Protein AF-A0A3M0X2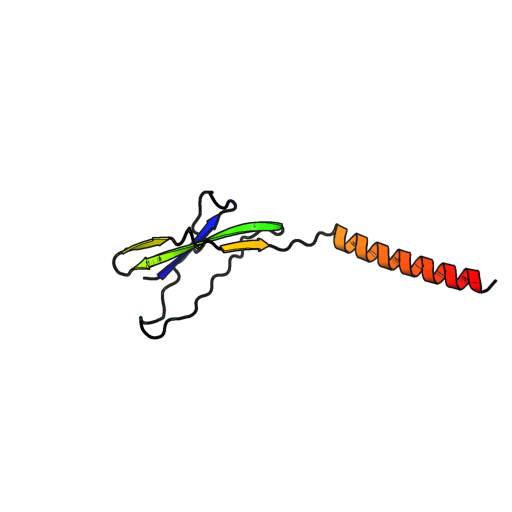Y8-F1 (afdb_monomer_lite)

Secondary structure (DSSP, 8-state):
-EEEEEEESSTTS--EE--SS-EE----TTT---------S--TT-EEEEEEEEE-TTS-EEE--TT-EEEEPP---HHHHHHHHHHHHHHHHHHHHHHHHTT-

Sequence (104 aa):
AGFNIYRSQQPDGEFEKINSQMISAKGNTTTGSTYQFADDQVKAGQTYYYVLEEIELTGNSKQYREEMLSYTVPYISTWSLIATAVSLVTGLFLLTKGIRENKE

pLDDT: mean 92.27, std 7.71, range [56.34, 98.31]

Structure (mmCIF, N/CA/C/O backbone):
data_AF-A0A3M0X2Y8-F1
#
_entry.id   AF-A0A3M0X2Y8-F1
#
loop_
_atom_site.group_PDB
_atom_site.id
_atom_site.type_symbol
_atom_site.label_atom_id
_atom_site.label_alt_id
_atom_site.label_comp_id
_atom_site.label_asym_id
_atom_site.label_entity_id
_atom_site.label_seq_id
_atom_site.pdbx_PDB_ins_code
_atom_site.Cartn_x
_atom_site.Cartn_y
_atom_site.Cartn_z
_atom_site.occupancy
_atom_site.B_iso_or_equiv
_atom_site.auth_se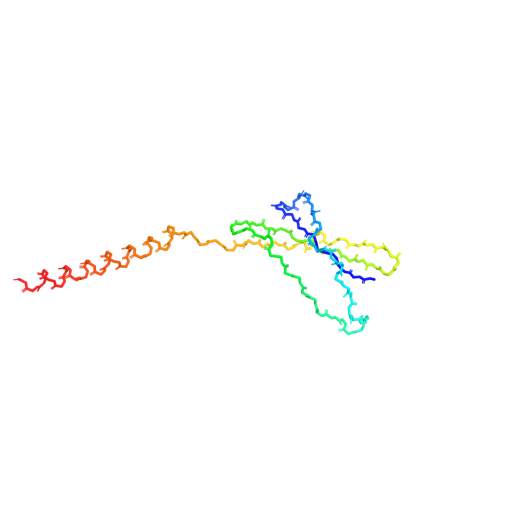q_id
_atom_site.auth_comp_id
_atom_site.auth_asym_id
_atom_site.auth_atom_id
_atom_site.pdbx_PDB_model_num
ATOM 1 N N . ALA A 1 1 ? -8.838 -5.534 17.695 1.00 90.81 1 ALA A N 1
ATOM 2 C CA . ALA A 1 1 ? -8.428 -4.350 16.934 1.00 90.81 1 ALA A CA 1
ATOM 3 C C . ALA A 1 1 ? -7.226 -4.680 16.068 1.00 90.81 1 ALA A C 1
ATOM 5 O O . ALA A 1 1 ? -6.457 -5.579 16.413 1.00 90.81 1 ALA A O 1
ATOM 6 N N . GLY A 1 2 ? -7.071 -3.974 14.961 1.00 94.94 2 GLY A N 1
ATOM 7 C CA . GLY A 1 2 ? -5.989 -4.181 14.011 1.00 94.94 2 GLY A CA 1
ATOM 8 C C . GLY A 1 2 ? -6.228 -3.396 12.735 1.00 94.94 2 GLY A C 1
ATOM 9 O O . GLY A 1 2 ? -7.046 -2.478 12.715 1.00 94.94 2 GLY A O 1
ATOM 10 N N . PHE A 1 3 ? -5.520 -3.784 11.683 1.00 96.50 3 PHE A N 1
ATOM 11 C CA . PHE A 1 3 ? -5.540 -3.074 10.415 1.00 96.50 3 PHE A CA 1
ATOM 12 C C . PHE A 1 3 ? -5.780 -4.011 9.237 1.00 96.50 3 PHE A C 1
ATOM 14 O O . PHE A 1 3 ? -5.282 -5.144 9.215 1.00 96.50 3 PHE A O 1
ATOM 21 N N . ASN A 1 4 ? -6.496 -3.505 8.239 1.00 98.12 4 ASN A N 1
ATOM 22 C CA . ASN A 1 4 ? -6.534 -4.067 6.897 1.00 98.12 4 ASN A CA 1
ATOM 23 C C . ASN A 1 4 ? -5.939 -3.079 5.900 1.00 98.12 4 ASN A C 1
ATOM 25 O O . ASN A 1 4 ? -6.009 -1.863 6.084 1.00 98.12 4 ASN A O 1
ATOM 29 N N . ILE A 1 5 ? -5.376 -3.624 4.830 1.00 98.12 5 ILE A N 1
ATOM 30 C CA . ILE A 1 5 ? -4.850 -2.864 3.705 1.00 98.12 5 ILE A CA 1
ATOM 31 C C . ILE A 1 5 ? -5.727 -3.163 2.504 1.00 98.12 5 ILE A C 1
ATOM 33 O O . ILE A 1 5 ? -5.952 -4.327 2.158 1.00 98.12 5 ILE A O 1
ATOM 37 N N . TYR A 1 6 ? -6.194 -2.103 1.863 1.00 98.19 6 TYR A N 1
ATOM 38 C CA . TYR A 1 6 ? -6.928 -2.178 0.617 1.00 98.19 6 TYR A CA 1
ATOM 39 C C . TYR A 1 6 ? -6.107 -1.587 -0.516 1.00 98.19 6 TYR A C 1
ATOM 41 O O . TYR A 1 6 ? -5.322 -0.664 -0.295 1.00 98.19 6 TYR A O 1
ATOM 49 N N . ARG A 1 7 ? -6.320 -2.092 -1.730 1.00 98.31 7 ARG A N 1
ATOM 50 C CA . ARG A 1 7 ? -5.634 -1.648 -2.939 1.00 98.31 7 ARG A CA 1
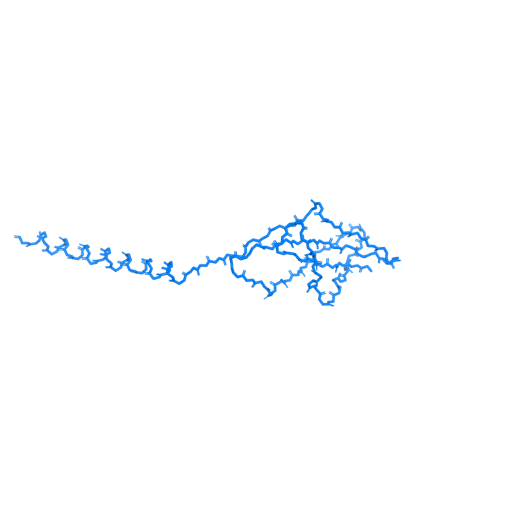ATOM 51 C C . ARG A 1 7 ? -6.603 -1.437 -4.089 1.00 98.31 7 ARG A C 1
ATOM 53 O O . ARG A 1 7 ? -7.508 -2.242 -4.284 1.00 98.31 7 ARG A O 1
ATOM 60 N N . SER A 1 8 ? -6.349 -0.413 -4.893 1.00 98.25 8 SER A N 1
ATOM 61 C CA . SER A 1 8 ? -6.976 -0.224 -6.200 1.00 98.25 8 SER A CA 1
ATOM 62 C C . SER A 1 8 ? -5.937 0.108 -7.269 1.00 98.25 8 SER A C 1
ATOM 64 O O . SER A 1 8 ? -4.817 0.525 -6.969 1.00 98.25 8 SER A O 1
ATOM 66 N N . GLN A 1 9 ? -6.307 -0.083 -8.533 1.00 97.88 9 GLN A N 1
ATOM 67 C CA . GLN A 1 9 ? -5.550 0.410 -9.690 1.00 97.88 9 GLN A CA 1
ATOM 68 C C . GLN A 1 9 ? -6.017 1.800 -10.142 1.00 97.88 9 GLN A C 1
ATOM 70 O O . GLN A 1 9 ? -5.408 2.390 -11.032 1.00 97.88 9 GLN A O 1
ATOM 75 N N . GLN A 1 10 ? -7.088 2.321 -9.541 1.00 96.94 10 GLN A N 1
ATOM 76 C CA . GLN A 1 10 ? -7.652 3.634 -9.834 1.00 96.94 10 GLN A CA 1
ATOM 77 C C . GLN A 1 10 ? -7.860 4.402 -8.521 1.00 96.94 10 GLN A C 1
ATOM 79 O O . GLN A 1 10 ? -8.257 3.788 -7.532 1.00 96.94 10 GLN A O 1
ATOM 84 N N . PRO A 1 11 ? -7.623 5.724 -8.492 1.00 94.38 11 PRO A N 1
ATOM 85 C CA . PRO A 1 11 ? -7.765 6.514 -7.266 1.00 94.38 11 PRO A CA 1
ATOM 86 C C . PRO A 1 11 ? -9.210 6.500 -6.748 1.00 94.38 11 PRO A C 1
ATOM 88 O O . PRO A 1 11 ? -9.440 6.297 -5.561 1.00 94.38 11 PRO A O 1
ATOM 91 N N . ASP A 1 12 ? -10.175 6.604 -7.663 1.00 93.56 12 ASP A N 1
ATOM 92 C CA . ASP A 1 12 ? -11.612 6.619 -7.363 1.00 93.56 12 ASP A CA 1
ATOM 93 C C . ASP A 1 12 ? -12.282 5.257 -7.623 1.00 93.56 12 ASP A C 1
ATOM 95 O O . ASP A 1 12 ? -13.500 5.162 -7.774 1.00 93.56 12 ASP A O 1
ATOM 99 N N . GLY A 1 13 ? -11.477 4.197 -7.745 1.00 92.25 13 GLY A N 1
ATOM 100 C CA . GLY A 1 13 ? -11.949 2.863 -8.101 1.00 92.25 13 GLY A CA 1
ATOM 101 C C . GLY A 1 13 ? -12.465 2.045 -6.923 1.00 92.25 13 GLY A C 1
ATOM 102 O O . GLY A 1 13 ? -12.479 2.469 -5.764 1.00 92.25 13 GLY A O 1
ATOM 103 N N . GLU A 1 14 ? -12.839 0.803 -7.225 1.00 95.50 14 GLU A N 1
ATOM 104 C CA . GLU A 1 14 ? -13.086 -0.198 -6.193 1.00 95.50 14 GLU A CA 1
ATOM 105 C C . GLU A 1 14 ? -11.766 -0.614 -5.536 1.00 95.50 14 GLU A C 1
ATOM 107 O O . GLU A 1 14 ? -10.737 -0.780 -6.194 1.00 95.50 14 GLU A O 1
ATOM 112 N N . PHE A 1 15 ? -11.804 -0.744 -4.212 1.00 97.56 15 PHE A N 1
ATOM 113 C CA . PHE A 1 15 ? -10.660 -1.093 -3.382 1.00 97.56 15 PHE A CA 1
ATOM 114 C C . PHE A 1 15 ? -10.851 -2.505 -2.842 1.00 97.56 15 PHE A C 1
ATOM 116 O O . PHE A 1 15 ? -11.827 -2.784 -2.147 1.00 97.56 15 PHE A O 1
ATOM 123 N N . GLU A 1 16 ? -9.894 -3.380 -3.120 1.00 97.88 16 GLU A N 1
ATOM 124 C CA . GLU A 1 16 ? -9.905 -4.768 -2.671 1.00 97.88 16 GLU A CA 1
ATOM 125 C C . GLU A 1 16 ? -8.993 -4.937 -1.461 1.00 97.88 16 GLU A C 1
ATOM 127 O O . GLU A 1 16 ? -7.875 -4.421 -1.444 1.00 97.88 16 GLU A O 1
ATOM 132 N N . LYS A 1 17 ? -9.437 -5.684 -0.448 1.00 97.94 17 LYS A N 1
ATOM 133 C CA . LYS A 1 17 ? -8.584 -6.028 0.693 1.00 97.94 17 LYS A CA 1
ATOM 134 C C . LYS A 1 17 ? -7.498 -7.007 0.248 1.00 97.94 17 LYS A C 1
ATOM 136 O O . LYS A 1 17 ? -7.820 -8.088 -0.241 1.00 97.94 17 LYS A O 1
ATOM 141 N N . ILE A 1 18 ? -6.233 -6.672 0.485 1.00 98.19 18 ILE A N 1
ATOM 142 C CA . ILE A 1 18 ? -5.091 -7.471 0.007 1.00 98.19 18 ILE A CA 1
ATOM 143 C C . ILE A 1 18 ? -4.379 -8.273 1.099 1.00 98.19 18 ILE A C 1
ATOM 145 O O . ILE A 1 18 ? -3.688 -9.243 0.795 1.00 98.19 18 ILE A O 1
ATOM 149 N N . ASN A 1 19 ? -4.558 -7.934 2.377 1.00 97.69 19 ASN A N 1
ATOM 150 C CA . ASN A 1 19 ? -4.045 -8.755 3.471 1.00 97.69 19 ASN A CA 1
ATOM 151 C C . ASN A 1 19 ? -5.015 -9.909 3.782 1.00 97.69 19 ASN A C 1
ATOM 153 O O . ASN A 1 19 ? -6.198 -9.705 4.067 1.00 97.69 19 ASN A O 1
ATOM 157 N N . SER A 1 20 ? -4.508 -11.143 3.759 1.00 95.50 20 SER A N 1
ATOM 158 C CA . SER A 1 20 ? -5.305 -12.347 4.041 1.00 95.50 20 SER A CA 1
ATOM 159 C C . SER A 1 20 ? -5.724 -12.446 5.509 1.00 95.50 20 SER A C 1
ATOM 161 O O . SER A 1 20 ? -6.827 -12.895 5.817 1.00 95.50 20 SER A O 1
ATOM 163 N N . GLN A 1 21 ? -4.849 -12.013 6.414 1.00 95.00 21 GLN A N 1
ATOM 164 C CA . GLN A 1 21 ? -5.077 -11.941 7.852 1.00 95.00 21 GLN A CA 1
ATOM 165 C C . GLN A 1 21 ? -4.973 -10.488 8.306 1.00 95.00 21 GLN A C 1
ATOM 167 O O . GLN A 1 21 ? -4.123 -9.739 7.819 1.00 95.00 21 GLN A O 1
ATOM 172 N N . MET A 1 22 ? -5.831 -10.092 9.247 1.00 94.75 22 MET A N 1
ATOM 173 C CA . MET A 1 22 ? -5.776 -8.763 9.853 1.00 94.75 22 MET A CA 1
ATOM 174 C C . MET A 1 22 ? -4.419 -8.556 10.534 1.00 94.75 22 MET A C 1
ATOM 176 O O . MET A 1 22 ? -3.929 -9.432 11.250 1.00 94.75 22 MET A O 1
ATOM 180 N N . ILE A 1 23 ? -3.822 -7.385 10.333 1.00 96.25 23 ILE A N 1
ATOM 181 C CA . ILE A 1 23 ? -2.580 -7.008 11.002 1.00 96.25 23 ILE A CA 1
ATOM 182 C C . ILE A 1 23 ? -2.946 -6.611 12.431 1.00 96.25 23 ILE A C 1
ATOM 184 O O . ILE A 1 23 ? -3.465 -5.522 12.672 1.00 96.25 23 ILE A O 1
ATOM 188 N N . SER A 1 24 ? -2.730 -7.514 13.385 1.00 93.94 24 SER A N 1
ATOM 189 C CA . SER A 1 24 ? -3.059 -7.260 14.788 1.00 93.94 24 SER A CA 1
ATOM 190 C C . SER A 1 24 ? -2.242 -6.099 15.345 1.00 93.94 24 SER A C 1
ATOM 192 O O . SER A 1 24 ? -1.013 -6.093 15.238 1.00 93.94 24 SER A O 1
ATOM 194 N N . ALA A 1 25 ? -2.916 -5.154 16.000 1.00 91.31 25 ALA A N 1
ATOM 195 C CA . ALA A 1 25 ? -2.242 -4.097 16.738 1.00 91.31 25 ALA A CA 1
ATOM 196 C C . ALA A 1 25 ? -1.428 -4.703 17.900 1.00 91.31 25 ALA A C 1
ATOM 198 O O . ALA A 1 25 ? -1.925 -5.574 18.617 1.00 91.31 25 ALA A O 1
ATOM 199 N N . LYS A 1 26 ? -0.173 -4.268 18.075 1.00 84.62 26 LYS A N 1
ATOM 200 C CA . LYS A 1 26 ? 0.767 -4.801 19.084 1.00 84.62 26 LYS A CA 1
ATOM 201 C C . LYS A 1 26 ? 1.247 -3.767 20.113 1.00 84.62 26 LYS A C 1
ATOM 203 O O . LYS A 1 26 ? 2.124 -4.074 20.914 1.00 84.62 26 LYS A O 1
ATOM 208 N N . GLY A 1 27 ? 0.648 -2.578 20.130 1.00 74.50 27 GLY A N 1
ATOM 209 C CA . GLY A 1 27 ? 0.967 -1.503 21.074 1.00 74.50 27 GLY A CA 1
ATOM 210 C C . GLY A 1 27 ? -0.147 -1.229 22.084 1.00 74.50 27 GLY A C 1
ATOM 211 O O . GLY A 1 27 ? -1.255 -1.751 21.968 1.00 74.50 27 GLY A O 1
ATOM 212 N N . ASN A 1 28 ? 0.145 -0.366 23.058 1.00 72.94 28 ASN A N 1
ATOM 213 C CA . ASN A 1 28 ? -0.873 0.305 23.869 1.00 72.94 28 ASN A CA 1
ATOM 214 C C . ASN A 1 28 ? -1.023 1.770 23.415 1.00 72.94 28 ASN A C 1
ATOM 216 O O . ASN A 1 28 ? -0.241 2.259 22.597 1.00 72.94 28 ASN A O 1
ATOM 220 N N . THR A 1 29 ? -2.018 2.472 23.956 1.00 71.31 29 THR A N 1
ATOM 221 C CA . THR A 1 29 ? -2.350 3.864 23.599 1.00 71.31 29 THR A CA 1
ATOM 222 C C . THR A 1 29 ? -1.219 4.869 23.837 1.00 71.31 29 THR A C 1
ATOM 224 O O . THR A 1 29 ? -1.271 5.968 23.299 1.00 71.31 29 THR A O 1
ATOM 227 N N . THR A 1 30 ? -0.214 4.522 24.643 1.00 77.56 30 THR A N 1
ATOM 228 C CA . THR A 1 30 ? 0.836 5.441 25.102 1.00 77.56 30 THR A CA 1
ATOM 229 C C . THR A 1 30 ? 2.145 5.278 24.331 1.00 77.56 30 THR A C 1
ATOM 231 O O . THR A 1 30 ? 2.862 6.256 24.147 1.00 77.56 30 THR A O 1
ATOM 234 N N . THR A 1 31 ? 2.484 4.069 23.875 1.00 79.81 31 THR A N 1
ATOM 235 C CA . THR A 1 31 ? 3.776 3.798 23.212 1.00 79.81 31 THR A CA 1
ATOM 236 C C . THR A 1 31 ? 3.685 3.577 21.705 1.00 79.81 31 THR A C 1
ATOM 238 O O . THR A 1 31 ? 4.713 3.638 21.033 1.00 79.81 31 THR A O 1
ATOM 241 N N . GLY A 1 32 ? 2.489 3.346 21.151 1.00 84.75 32 GLY A N 1
ATOM 242 C CA . GLY A 1 32 ? 2.331 3.038 19.727 1.00 84.75 32 GLY A CA 1
ATOM 243 C C . GLY A 1 32 ? 3.088 1.770 19.305 1.00 84.75 32 GLY A C 1
ATOM 244 O O . GLY A 1 32 ? 3.513 0.966 20.138 1.00 84.75 32 GLY A O 1
ATOM 245 N N . SER A 1 33 ? 3.208 1.537 17.997 1.00 90.00 33 SER A N 1
ATOM 246 C CA . SER A 1 33 ? 3.995 0.443 17.401 1.00 90.00 33 SER A CA 1
ATOM 247 C C . SER A 1 33 ? 4.199 0.678 15.904 1.00 90.00 33 SER A C 1
ATOM 249 O O . SER A 1 33 ? 3.417 1.392 15.279 1.00 90.00 33 SER A O 1
ATOM 251 N N . THR A 1 34 ? 5.215 0.031 15.331 1.00 90.81 34 THR A N 1
ATOM 252 C CA . THR A 1 34 ? 5.474 0.030 13.884 1.00 90.81 34 THR A CA 1
ATOM 253 C C . THR A 1 34 ? 4.954 -1.256 13.256 1.00 90.81 34 THR A C 1
ATOM 255 O O . THR A 1 34 ? 5.144 -2.345 13.801 1.00 90.81 34 THR A O 1
ATOM 258 N N . TYR A 1 35 ? 4.336 -1.129 12.086 1.00 92.19 35 TYR A N 1
ATOM 259 C CA . TYR A 1 35 ? 3.768 -2.237 11.327 1.00 92.19 35 TYR A CA 1
ATOM 260 C C . TYR A 1 35 ? 4.307 -2.220 9.899 1.00 92.19 35 TYR A C 1
ATOM 262 O O . TYR A 1 35 ? 4.667 -1.166 9.377 1.00 92.19 35 TYR A O 1
ATOM 270 N N . GLN A 1 36 ? 4.351 -3.390 9.267 1.00 93.56 36 GLN A N 1
ATOM 271 C CA . GLN A 1 36 ? 4.759 -3.539 7.876 1.00 93.56 36 GLN A CA 1
ATOM 272 C C . GLN A 1 36 ? 3.837 -4.529 7.169 1.00 93.56 36 GLN A C 1
ATOM 274 O O . GLN A 1 36 ? 3.440 -5.544 7.744 1.00 93.56 36 GLN A O 1
ATOM 279 N N . PHE A 1 37 ? 3.535 -4.225 5.912 1.00 95.38 37 PHE A N 1
ATOM 280 C CA . PHE A 1 37 ? 2.841 -5.102 4.985 1.00 95.38 37 PHE A CA 1
ATOM 281 C C . PHE A 1 37 ? 3.566 -5.061 3.635 1.00 95.38 37 PHE A C 1
ATOM 283 O O . PHE A 1 37 ? 3.898 -3.976 3.158 1.00 95.38 37 PHE A O 1
ATOM 290 N N . ALA A 1 38 ? 3.830 -6.231 3.054 1.00 95.38 38 ALA A N 1
ATOM 291 C CA . ALA A 1 38 ? 4.460 -6.373 1.744 1.00 95.38 38 ALA A CA 1
ATOM 292 C C . ALA A 1 38 ? 3.410 -6.816 0.717 1.00 95.38 38 ALA A C 1
ATOM 294 O O . ALA A 1 38 ? 2.744 -7.833 0.911 1.00 95.38 38 ALA A O 1
ATOM 295 N N . ASP A 1 39 ? 3.253 -6.038 -0.357 1.00 96.94 39 ASP A N 1
ATOM 296 C CA . ASP A 1 39 ? 2.405 -6.397 -1.494 1.00 96.94 39 ASP A CA 1
ATOM 297 C C . ASP A 1 39 ? 3.254 -7.017 -2.609 1.00 96.94 39 ASP A C 1
ATOM 299 O O . ASP A 1 39 ? 3.847 -6.319 -3.432 1.00 96.94 39 ASP A O 1
ATOM 303 N N . ASP A 1 40 ? 3.293 -8.347 -2.636 1.00 95.38 40 ASP A N 1
ATOM 304 C CA . ASP A 1 40 ? 4.074 -9.113 -3.613 1.00 95.38 40 ASP A CA 1
ATOM 305 C C . ASP A 1 40 ? 3.303 -9.386 -4.918 1.00 95.38 40 ASP A C 1
ATOM 307 O O . ASP A 1 40 ? 3.825 -10.012 -5.841 1.00 95.38 40 ASP A O 1
ATOM 311 N N . GLN A 1 41 ? 2.046 -8.941 -5.019 1.00 95.81 41 GLN A N 1
ATOM 312 C CA . GLN A 1 41 ? 1.159 -9.210 -6.160 1.00 95.81 41 GLN A CA 1
ATOM 313 C C . GLN A 1 41 ? 1.060 -8.002 -7.105 1.00 95.81 41 GLN A C 1
ATOM 315 O O . GLN A 1 41 ? 0.022 -7.773 -7.736 1.00 95.81 41 GLN A O 1
ATOM 320 N N . VAL A 1 42 ? 2.125 -7.202 -7.180 1.00 96.94 42 VAL A N 1
ATOM 321 C CA . VAL A 1 42 ? 2.196 -5.984 -7.994 1.00 96.94 42 VAL A CA 1
ATOM 322 C C . VAL A 1 42 ? 2.888 -6.224 -9.334 1.00 96.94 42 VAL A C 1
ATOM 324 O O . VAL A 1 42 ? 3.760 -7.081 -9.473 1.00 96.94 42 VAL A O 1
ATOM 327 N N . LYS A 1 43 ? 2.509 -5.442 -10.346 1.00 97.06 43 LYS A N 1
ATOM 328 C CA . LYS A 1 43 ? 3.110 -5.495 -11.685 1.00 97.06 43 LYS A CA 1
ATOM 329 C C . LYS A 1 43 ? 3.994 -4.280 -11.932 1.00 97.06 43 LYS A C 1
ATOM 331 O O . LYS A 1 43 ? 3.613 -3.159 -11.609 1.00 97.06 43 LYS A O 1
ATOM 336 N N . ALA A 1 44 ? 5.154 -4.500 -12.546 1.00 95.75 44 ALA A N 1
ATOM 337 C CA . ALA A 1 44 ? 6.053 -3.421 -12.936 1.00 95.75 44 ALA A CA 1
ATOM 338 C C . ALA A 1 44 ? 5.358 -2.430 -13.884 1.00 95.75 44 ALA A C 1
ATOM 340 O O . ALA A 1 44 ? 4.629 -2.834 -14.789 1.00 95.75 44 ALA A O 1
ATOM 341 N N . GLY A 1 45 ? 5.577 -1.134 -13.662 1.00 96.12 45 GLY A N 1
ATOM 342 C CA . GLY A 1 45 ? 4.992 -0.049 -14.450 1.00 96.12 45 GLY A CA 1
ATOM 343 C C . GLY A 1 45 ? 3.548 0.287 -14.080 1.00 96.12 45 GLY A C 1
ATOM 344 O O . GLY A 1 45 ? 3.008 1.255 -14.605 1.00 96.12 45 GLY A O 1
ATOM 345 N N . GLN A 1 46 ? 2.925 -0.474 -13.175 1.00 97.62 46 GLN A N 1
ATOM 346 C CA . GLN A 1 46 ? 1.573 -0.207 -12.703 1.00 97.62 46 GLN A CA 1
ATOM 347 C C . GLN A 1 46 ? 1.601 0.714 -11.479 1.00 97.62 46 GLN A C 1
ATOM 349 O O . GLN A 1 46 ? 2.385 0.517 -10.546 1.00 97.62 46 GLN A O 1
ATOM 354 N N . THR A 1 47 ? 0.7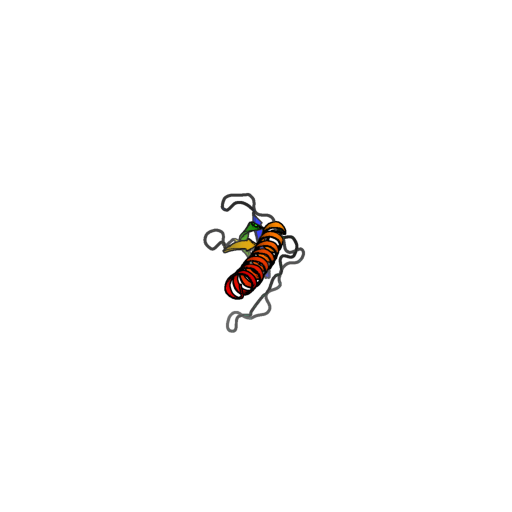04 1.699 -11.476 1.00 97.81 47 THR A N 1
ATOM 355 C CA . THR A 1 47 ? 0.382 2.505 -10.295 1.00 97.81 47 THR A CA 1
ATOM 356 C C . THR A 1 47 ? -0.712 1.822 -9.488 1.00 97.81 47 THR A C 1
ATOM 358 O O . THR A 1 47 ? -1.705 1.353 -10.052 1.00 97.81 47 THR A O 1
ATOM 361 N N . TYR A 1 48 ? -0.522 1.783 -8.175 1.00 98.25 48 TYR A N 1
ATOM 362 C CA . TYR A 1 48 ? -1.490 1.280 -7.211 1.00 98.25 48 TYR A CA 1
ATOM 363 C C . TYR A 1 48 ? -1.781 2.338 -6.153 1.00 98.25 48 TYR A C 1
ATOM 365 O O . TYR A 1 48 ? -0.904 3.126 -5.794 1.00 98.25 48 TYR A O 1
ATOM 373 N N . TYR A 1 49 ? -3.007 2.309 -5.648 1.00 98.31 49 TYR A N 1
ATOM 374 C CA . TYR A 1 49 ? -3.521 3.176 -4.596 1.00 98.31 49 TYR A CA 1
ATOM 375 C C . TYR A 1 49 ? -3.836 2.322 -3.381 1.00 98.31 49 TYR A C 1
ATOM 377 O O . TYR A 1 49 ? -4.455 1.271 -3.533 1.00 98.31 49 TYR A O 1
ATOM 385 N N . TYR A 1 50 ? -3.427 2.759 -2.196 1.00 98.12 50 TYR A N 1
ATOM 386 C CA . TYR A 1 50 ? -3.566 2.011 -0.954 1.00 98.12 50 TYR A CA 1
ATOM 387 C C . TYR A 1 50 ? -4.351 2.805 0.076 1.00 98.12 50 TYR A C 1
ATOM 389 O O . TYR A 1 50 ? -4.095 3.990 0.288 1.00 98.12 50 TYR A O 1
ATOM 397 N N . VAL A 1 51 ? -5.274 2.119 0.743 1.00 98.06 51 VAL A N 1
ATOM 398 C CA . VAL A 1 51 ? -6.084 2.662 1.835 1.00 98.06 51 VAL A CA 1
ATOM 399 C C . VAL A 1 51 ? -5.913 1.779 3.060 1.00 98.06 51 VAL A C 1
ATOM 401 O O . VAL A 1 51 ? -6.012 0.552 2.982 1.00 98.06 51 VAL A O 1
ATOM 404 N N . LEU A 1 52 ? -5.664 2.422 4.197 1.00 97.88 52 LEU A N 1
ATOM 405 C CA . LEU A 1 52 ? -5.654 1.777 5.500 1.00 97.88 52 LEU A CA 1
ATOM 406 C C . LEU A 1 52 ? -7.082 1.728 6.049 1.00 97.88 52 LEU A C 1
ATOM 408 O O . LEU A 1 52 ? -7.811 2.721 6.008 1.00 97.88 52 LEU A O 1
ATOM 412 N N . GLU A 1 53 ? -7.464 0.585 6.59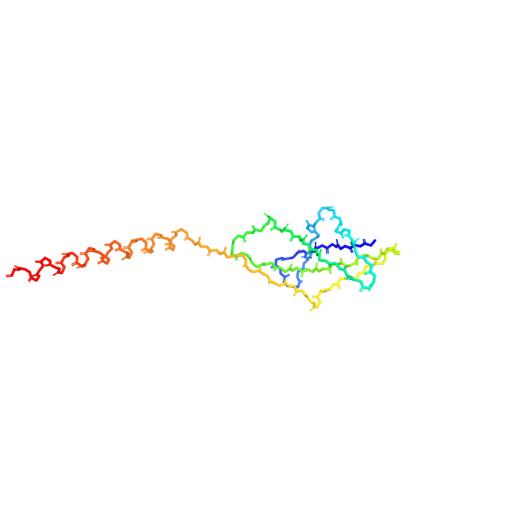8 1.00 97.81 53 GLU A N 1
ATOM 413 C CA . GLU A 1 53 ? -8.640 0.443 7.447 1.00 97.81 53 GLU A CA 1
ATOM 414 C C . GLU A 1 53 ? -8.191 0.078 8.854 1.00 97.81 53 GLU A C 1
ATOM 416 O O . GLU A 1 53 ? -7.453 -0.888 9.047 1.00 97.81 53 GLU A O 1
ATOM 421 N N . GLU A 1 54 ? -8.664 0.830 9.835 1.00 96.06 54 GLU A N 1
ATOM 422 C CA . GLU A 1 54 ? -8.525 0.509 11.247 1.00 96.06 54 GLU A CA 1
ATOM 423 C C . GLU A 1 54 ? -9.785 -0.204 11.732 1.00 96.06 54 GLU A C 1
ATOM 425 O O . GLU A 1 54 ? -10.899 0.216 11.423 1.00 96.06 54 GLU A O 1
ATOM 430 N N . ILE A 1 55 ? -9.604 -1.283 12.492 1.00 95.50 55 ILE A N 1
ATOM 431 C CA . ILE A 1 55 ? -10.674 -2.045 13.135 1.00 95.50 55 ILE A CA 1
ATOM 432 C C . ILE A 1 55 ? -10.492 -1.936 14.644 1.00 95.50 55 ILE A C 1
ATOM 434 O O . ILE A 1 55 ? -9.442 -2.301 15.178 1.00 95.50 55 ILE A O 1
ATOM 438 N N . GLU A 1 56 ? -11.531 -1.505 15.348 1.00 92.44 56 GLU A N 1
ATOM 439 C CA . GLU A 1 56 ? -11.558 -1.394 16.805 1.00 92.44 56 GLU A CA 1
ATOM 440 C C . GLU A 1 56 ? -11.859 -2.743 17.487 1.00 92.44 56 GLU A C 1
ATOM 442 O O . GLU A 1 56 ? -12.199 -3.745 16.859 1.00 92.44 56 GLU A O 1
ATOM 447 N N . LEU A 1 57 ? -11.724 -2.813 18.816 1.00 89.75 57 LEU A N 1
ATOM 448 C CA . LEU A 1 57 ? -12.140 -3.999 19.589 1.00 89.75 57 LEU A CA 1
ATOM 449 C C . LEU A 1 57 ? -13.665 -4.167 19.636 1.00 89.75 57 LEU A C 1
ATOM 451 O O . LEU A 1 57 ? -14.153 -5.280 19.792 1.00 89.75 57 LEU A O 1
ATOM 455 N N . THR A 1 58 ? -14.391 -3.064 19.490 1.00 92.56 58 THR A N 1
ATOM 456 C CA . THR A 1 58 ? -15.857 -2.976 19.464 1.00 92.56 58 THR A CA 1
ATOM 457 C C . THR A 1 58 ? -16.461 -3.473 18.148 1.00 92.56 58 THR A C 1
ATOM 459 O O . THR A 1 58 ? -17.672 -3.654 18.073 1.00 92.56 58 THR A O 1
ATOM 462 N N . GLY A 1 59 ? -15.634 -3.699 17.120 1.00 89.06 59 GLY A N 1
ATOM 463 C CA . GLY A 1 59 ? -16.069 -4.074 15.774 1.00 89.06 59 GLY A CA 1
ATOM 464 C C . GLY A 1 59 ? -16.328 -2.888 14.840 1.00 89.06 59 GLY A C 1
ATOM 465 O O . GLY A 1 59 ? -16.576 -3.111 13.659 1.00 89.06 59 GLY A O 1
ATOM 466 N N . ASN A 1 60 ? -16.226 -1.647 15.328 1.00 95.88 60 ASN A N 1
ATOM 467 C CA . ASN A 1 60 ? -16.233 -0.469 14.460 1.00 95.88 60 ASN A CA 1
ATOM 468 C C . ASN A 1 60 ? -15.006 -0.471 13.542 1.00 95.88 60 ASN A C 1
ATOM 470 O O . ASN A 1 60 ? -13.940 -0.967 13.923 1.00 95.88 60 ASN A O 1
ATOM 474 N N . SER A 1 61 ? -15.138 0.134 12.362 1.00 96.44 61 SER A N 1
ATOM 475 C CA . SER A 1 61 ? -14.008 0.369 11.472 1.00 96.44 61 SER A CA 1
ATOM 476 C C . SER A 1 61 ? -14.008 1.773 10.882 1.00 96.44 61 SER A C 1
ATOM 478 O O . SER A 1 61 ? -15.047 2.429 10.768 1.00 96.44 61 SER A O 1
ATOM 480 N N . LYS A 1 62 ? -12.817 2.232 10.499 1.00 97.06 62 LYS A N 1
ATOM 481 C CA . LYS A 1 62 ? -12.606 3.500 9.803 1.00 97.06 62 LYS A CA 1
ATOM 482 C C . LYS A 1 62 ? -11.635 3.294 8.649 1.00 97.06 62 LYS A C 1
ATOM 484 O O . LYS A 1 62 ? -10.527 2.806 8.853 1.00 97.06 62 LYS A O 1
ATOM 489 N N . GLN A 1 63 ? -12.041 3.706 7.451 1.00 96.69 63 GLN A N 1
ATOM 490 C CA . GLN A 1 63 ? -11.176 3.739 6.272 1.00 96.69 63 GLN A CA 1
ATOM 491 C C . GLN A 1 63 ? -10.609 5.140 6.057 1.00 96.69 63 GLN A C 1
ATOM 493 O O . GLN A 1 63 ? -11.341 6.129 6.086 1.00 96.69 63 GLN A O 1
ATOM 498 N N . TYR A 1 64 ? -9.313 5.212 5.782 1.00 96.62 64 TYR A N 1
ATOM 499 C CA . TYR A 1 64 ? -8.577 6.457 5.571 1.00 96.62 64 TYR A CA 1
ATOM 500 C C . TYR A 1 64 ? -8.425 6.757 4.068 1.00 96.62 64 TYR A C 1
ATOM 502 O O . TYR A 1 64 ? -7.323 6.761 3.530 1.00 96.62 64 TYR A O 1
ATOM 510 N N . ARG A 1 65 ? -9.549 6.956 3.360 1.00 94.19 65 ARG A N 1
ATOM 511 C CA . ARG A 1 65 ? -9.561 7.186 1.896 1.00 94.19 65 ARG A CA 1
ATOM 512 C C . ARG A 1 65 ? -8.939 8.516 1.474 1.00 94.19 65 ARG A C 1
ATOM 514 O O . ARG A 1 65 ? -8.221 8.554 0.484 1.00 94.19 65 ARG A O 1
ATOM 521 N N . GLU A 1 66 ? -9.171 9.570 2.248 1.00 94.19 66 GLU A N 1
ATOM 522 C CA . GLU A 1 66 ? -8.614 10.908 1.986 1.00 94.19 66 GLU A CA 1
ATOM 523 C C . GLU A 1 66 ? -7.087 10.963 2.175 1.00 94.19 66 GLU A C 1
ATOM 525 O O . GLU A 1 66 ? -6.417 11.856 1.666 1.00 94.19 66 GLU A O 1
ATOM 530 N N . GLU A 1 67 ? -6.524 9.988 2.892 1.00 95.44 67 GLU A N 1
ATOM 531 C CA . GLU A 1 67 ? -5.091 9.858 3.181 1.00 95.44 67 GLU A CA 1
ATOM 532 C C . GLU A 1 67 ? -4.459 8.725 2.352 1.00 95.44 67 GLU A C 1
ATOM 534 O O . GLU A 1 67 ? -3.455 8.130 2.752 1.00 95.44 67 GLU A O 1
ATOM 539 N N . MET A 1 68 ? -5.062 8.382 1.205 1.00 95.12 68 MET A N 1
ATOM 540 C CA . MET A 1 68 ? -4.579 7.281 0.377 1.00 95.12 68 MET A CA 1
ATOM 541 C C . MET A 1 68 ? -3.141 7.507 -0.098 1.00 95.12 68 MET A C 1
ATOM 543 O O . MET A 1 68 ? -2.721 8.614 -0.443 1.00 95.12 68 MET A O 1
ATOM 547 N N . LEU A 1 69 ? -2.394 6.412 -0.188 1.00 96.50 69 LEU A N 1
ATOM 548 C CA . LEU A 1 69 ? -1.032 6.409 -0.708 1.00 96.50 69 LEU A CA 1
ATOM 549 C C . LEU A 1 69 ? -1.042 5.908 -2.148 1.00 96.50 69 LEU A C 1
ATOM 551 O O . LEU A 1 69 ? -1.722 4.932 -2.450 1.00 96.50 69 LEU A O 1
ATOM 555 N N . SER A 1 70 ? -0.254 6.523 -3.029 1.00 97.00 70 SER A N 1
ATOM 556 C CA . SER A 1 70 ? -0.036 6.003 -4.383 1.00 97.00 70 SER A CA 1
ATOM 557 C C . SER A 1 70 ? 1.415 5.583 -4.577 1.00 97.00 70 SER A C 1
ATOM 559 O O . SER A 1 70 ? 2.339 6.229 -4.080 1.00 97.00 70 SER A O 1
ATOM 561 N N . TYR A 1 71 ? 1.618 4.476 -5.287 1.00 97.19 71 TYR A N 1
ATOM 562 C CA . TYR A 1 71 ? 2.948 3.975 -5.610 1.00 97.19 71 TYR A CA 1
ATOM 563 C C . TYR A 1 71 ? 2.977 3.374 -7.013 1.00 97.19 71 TYR A C 1
ATOM 565 O O . TYR A 1 71 ? 2.155 2.521 -7.352 1.00 97.19 71 TYR A O 1
ATOM 573 N N . THR A 1 72 ? 3.949 3.804 -7.818 1.00 97.38 72 THR A N 1
ATOM 574 C CA . THR A 1 72 ? 4.205 3.255 -9.154 1.00 97.38 72 THR A CA 1
ATOM 575 C C . THR A 1 72 ? 5.379 2.300 -9.083 1.00 97.38 72 THR A C 1
ATOM 577 O O . THR A 1 72 ? 6.497 2.705 -8.759 1.00 97.38 72 THR A O 1
ATOM 580 N N . VAL A 1 73 ? 5.138 1.033 -9.416 1.00 96.75 73 VAL A N 1
ATOM 581 C CA . VAL A 1 73 ? 6.200 0.026 -9.432 1.00 96.75 73 VAL A CA 1
ATOM 582 C C . VAL A 1 73 ? 7.189 0.368 -10.550 1.00 96.75 73 VAL A C 1
ATOM 584 O O . VAL A 1 73 ? 6.763 0.536 -11.697 1.00 96.75 73 VAL A O 1
ATOM 587 N N . PRO A 1 74 ? 8.501 0.457 -10.274 1.00 94.56 74 PRO A N 1
ATOM 588 C CA . PRO A 1 74 ? 9.482 0.778 -11.302 1.00 94.56 74 PRO A CA 1
ATOM 589 C C . PRO A 1 74 ? 9.498 -0.293 -12.398 1.00 94.56 74 PRO A C 1
ATOM 591 O O . PRO A 1 74 ? 9.401 -1.490 -12.126 1.00 94.56 74 PRO A O 1
ATOM 594 N N . TYR A 1 75 ? 9.648 0.141 -13.648 1.00 94.19 75 TYR A N 1
ATOM 595 C CA . TYR A 1 75 ? 9.773 -0.741 -14.803 1.00 94.19 75 TYR A CA 1
ATOM 596 C C . TYR A 1 75 ? 10.989 -0.353 -15.634 1.00 94.19 75 TYR A C 1
ATOM 598 O O . TYR A 1 75 ? 11.093 0.772 -16.120 1.00 94.19 75 TYR A O 1
ATOM 606 N N . ILE A 1 76 ? 11.901 -1.309 -15.807 1.00 89.19 76 ILE A N 1
ATOM 607 C CA . ILE A 1 76 ? 13.046 -1.197 -16.708 1.00 89.19 76 ILE A CA 1
ATOM 608 C C . ILE A 1 76 ? 12.787 -2.154 -17.865 1.00 89.19 76 ILE A C 1
ATOM 610 O O . ILE A 1 76 ? 12.680 -3.363 -17.667 1.00 89.19 76 ILE A O 1
ATOM 614 N N . SER A 1 77 ? 12.679 -1.615 -19.077 1.00 89.94 77 SER A N 1
ATOM 615 C CA . SER A 1 77 ? 12.459 -2.441 -20.263 1.00 89.94 77 SER A CA 1
ATOM 616 C C . SER A 1 77 ? 13.756 -3.114 -20.727 1.00 89.94 77 SER A C 1
ATOM 618 O O . SER A 1 77 ? 14.847 -2.551 -20.606 1.00 89.94 77 SER A O 1
ATOM 620 N N . THR A 1 78 ? 13.651 -4.299 -21.331 1.00 88.62 78 THR A N 1
ATOM 621 C CA . THR A 1 78 ? 14.801 -4.996 -21.937 1.00 88.62 78 THR A CA 1
ATOM 622 C C . THR A 1 78 ? 15.418 -4.199 -23.087 1.00 88.62 78 THR A C 1
ATOM 624 O O . THR A 1 78 ? 16.637 -4.185 -23.242 1.00 88.62 78 THR A O 1
ATOM 627 N N . TRP A 1 79 ? 14.603 -3.463 -23.845 1.00 86.12 79 TRP A N 1
ATOM 628 C CA . TRP A 1 79 ? 15.079 -2.546 -24.880 1.00 86.12 79 TRP A CA 1
ATOM 629 C C . TRP A 1 79 ? 15.952 -1.429 -24.321 1.00 86.12 79 TRP A C 1
ATOM 631 O O . TRP A 1 79 ? 16.937 -1.075 -24.959 1.00 86.12 79 TRP A O 1
ATOM 641 N N . SER A 1 80 ? 15.646 -0.916 -23.125 1.00 88.25 80 SER A N 1
ATOM 642 C CA . SER A 1 80 ? 16.498 0.068 -22.450 1.00 88.25 80 SER A CA 1
ATOM 643 C C . SER A 1 80 ? 17.901 -0.500 -22.216 1.00 88.25 80 SER A C 1
ATOM 645 O O . SER A 1 80 ? 18.881 0.167 -22.528 1.00 88.25 80 SER A O 1
ATOM 647 N N . LEU A 1 81 ? 18.012 -1.756 -21.768 1.00 88.25 81 LEU A N 1
ATOM 648 C CA . LEU A 1 81 ? 19.307 -2.416 -21.559 1.00 88.25 81 LEU A CA 1
ATOM 649 C C . LEU A 1 81 ? 20.052 -2.664 -22.877 1.00 88.25 81 LEU A C 1
ATOM 651 O O . LEU A 1 81 ? 21.251 -2.396 -22.970 1.00 88.25 81 LEU A O 1
ATOM 655 N N . ILE A 1 82 ? 19.346 -3.139 -23.908 1.00 93.50 82 ILE A N 1
ATOM 656 C CA . ILE A 1 82 ? 19.936 -3.400 -25.229 1.00 93.50 82 ILE A CA 1
ATOM 657 C C . ILE A 1 82 ? 20.419 -2.096 -25.865 1.00 93.50 82 ILE A C 1
ATOM 659 O O . ILE A 1 82 ? 21.548 -2.040 -26.340 1.00 93.50 82 ILE A O 1
ATOM 663 N N . ALA A 1 83 ? 19.612 -1.035 -25.847 1.00 93.75 83 ALA A N 1
ATOM 664 C CA . ALA A 1 83 ? 19.991 0.262 -26.398 1.00 93.75 83 ALA A CA 1
ATOM 665 C C . ALA A 1 83 ? 21.228 0.837 -25.690 1.00 93.75 83 ALA A C 1
ATOM 667 O O . ALA A 1 83 ? 22.139 1.335 -26.358 1.00 93.75 83 ALA A O 1
ATOM 668 N N . THR A 1 84 ? 21.309 0.714 -24.358 1.00 93.62 84 THR A N 1
ATOM 669 C CA . THR A 1 84 ? 22.509 1.094 -23.597 1.00 93.62 84 THR A CA 1
ATOM 670 C C . THR A 1 84 ? 23.725 0.277 -24.035 1.00 93.62 84 THR A C 1
ATOM 672 O O . THR A 1 84 ? 24.764 0.862 -24.339 1.00 93.62 84 THR A O 1
ATOM 675 N N . ALA A 1 85 ? 23.606 -1.049 -24.143 1.00 92.81 85 ALA A N 1
ATOM 676 C CA . ALA A 1 85 ? 24.704 -1.909 -24.587 1.00 92.81 85 ALA A CA 1
ATOM 677 C C . ALA A 1 85 ? 25.160 -1.582 -26.021 1.00 92.81 85 ALA A C 1
ATOM 679 O O . ALA A 1 85 ? 26.356 -1.431 -26.268 1.00 92.81 85 ALA A O 1
ATOM 680 N N . VAL A 1 86 ? 24.219 -1.398 -26.953 1.00 96.31 86 VAL A N 1
ATOM 681 C CA . VAL A 1 86 ? 24.502 -1.006 -28.343 1.00 96.31 86 VAL A CA 1
ATOM 682 C C . VAL A 1 86 ? 25.231 0.334 -28.391 1.00 96.31 86 VAL A C 1
ATOM 684 O O . VAL A 1 86 ? 26.216 0.446 -29.113 1.00 96.31 86 VAL A O 1
ATOM 687 N N . SER A 1 87 ? 24.807 1.321 -27.598 1.00 95.31 87 SER A N 1
ATOM 688 C CA . SER A 1 87 ? 25.445 2.646 -27.542 1.00 95.31 87 SER A CA 1
ATOM 689 C C . SER A 1 87 ? 26.889 2.584 -27.032 1.00 95.31 87 SER A C 1
ATOM 691 O O . SER A 1 87 ? 27.758 3.292 -27.538 1.00 95.31 87 SER A O 1
ATOM 693 N N . LEU A 1 88 ? 27.175 1.714 -26.057 1.00 96.25 88 LEU A N 1
ATOM 694 C CA . LEU A 1 88 ? 28.540 1.494 -25.569 1.00 96.25 88 LEU A CA 1
ATOM 695 C C . LEU A 1 88 ? 29.423 0.836 -26.637 1.00 96.25 88 LEU A C 1
ATOM 697 O O . LEU A 1 88 ? 30.567 1.249 -26.834 1.00 96.25 88 LEU A O 1
ATOM 701 N N . VAL A 1 89 ? 28.888 -0.155 -27.357 1.00 96.69 89 VAL A N 1
ATOM 702 C CA . VAL A 1 89 ? 29.612 -0.853 -28.431 1.00 96.69 89 VAL A CA 1
ATOM 703 C C . VAL A 1 89 ? 29.888 0.080 -29.609 1.00 96.69 89 VAL A C 1
ATOM 705 O O . VAL A 1 89 ? 31.014 0.114 -30.106 1.00 96.69 89 VAL A O 1
ATOM 708 N N . THR A 1 90 ? 28.903 0.868 -30.044 1.00 94.75 90 THR A N 1
ATOM 709 C CA . THR A 1 90 ? 29.095 1.843 -31.127 1.00 94.75 90 THR A CA 1
ATOM 710 C C . THR A 1 90 ? 30.058 2.950 -30.719 1.00 94.75 90 THR A C 1
ATOM 712 O O . THR A 1 90 ? 30.948 3.281 -31.499 1.00 94.75 90 THR A O 1
ATOM 715 N N . GLY A 1 91 ? 29.961 3.468 -29.492 1.00 94.00 91 GLY A N 1
ATOM 716 C CA . GLY A 1 91 ? 30.922 4.432 -28.953 1.00 94.00 91 GLY A CA 1
ATOM 717 C C . GLY A 1 91 ? 32.357 3.897 -28.974 1.00 94.00 91 GLY A C 1
ATOM 718 O O . GLY A 1 91 ? 33.256 4.558 -29.493 1.00 94.00 91 GLY A O 1
ATOM 719 N N . LEU A 1 92 ? 32.574 2.666 -28.499 1.00 94.94 92 LEU A N 1
ATOM 720 C CA . LEU A 1 92 ? 33.890 2.019 -28.533 1.00 94.94 92 LEU A CA 1
ATOM 721 C C . LEU A 1 92 ? 34.391 1.788 -29.970 1.00 94.94 92 LEU A C 1
ATOM 723 O O . LEU A 1 92 ? 35.570 2.002 -30.263 1.00 94.94 92 LEU A O 1
ATOM 727 N N . PHE A 1 93 ? 33.505 1.393 -30.886 1.00 94.25 93 PHE A N 1
ATOM 728 C CA . PHE A 1 93 ? 33.840 1.237 -32.301 1.00 94.25 93 PHE A CA 1
ATOM 729 C C . PHE A 1 93 ? 34.287 2.563 -32.935 1.00 94.25 93 PHE A C 1
ATOM 731 O O . PHE A 1 93 ? 35.312 2.605 -33.612 1.00 94.25 93 PHE A O 1
ATOM 738 N N . LEU A 1 94 ? 33.579 3.665 -32.677 1.00 94.38 94 LEU A N 1
ATOM 739 C CA . LEU A 1 94 ? 33.954 4.984 -33.196 1.00 94.38 94 LEU A CA 1
ATOM 740 C C . LEU A 1 94 ? 35.289 5.471 -32.620 1.00 94.38 94 LEU A C 1
ATOM 742 O O . LEU A 1 94 ? 36.117 5.987 -33.368 1.00 94.38 94 LEU A O 1
ATOM 746 N N . LEU A 1 95 ? 35.536 5.248 -31.325 1.00 92.88 95 LEU A N 1
ATOM 747 C CA . LEU A 1 95 ? 36.820 5.573 -30.697 1.00 92.88 95 LEU A CA 1
ATOM 748 C C 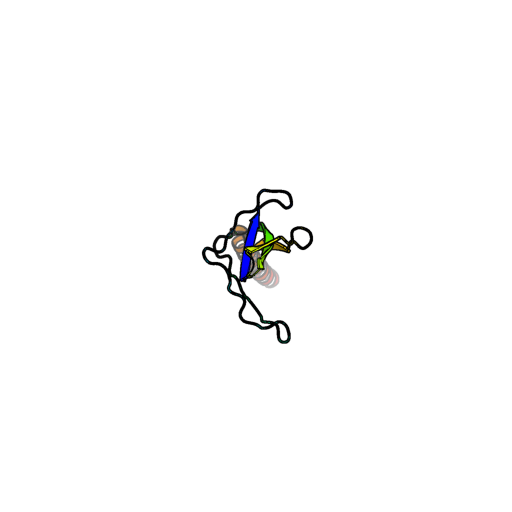. LEU A 1 95 ? 37.973 4.791 -31.336 1.00 92.88 95 LEU A C 1
ATOM 750 O O . LEU A 1 95 ? 38.991 5.376 -31.702 1.00 92.88 95 LEU A O 1
ATOM 754 N N . THR A 1 96 ? 37.816 3.477 -31.516 1.00 91.44 96 THR A N 1
ATOM 755 C CA . THR A 1 96 ? 38.863 2.641 -32.130 1.00 91.44 96 THR A CA 1
ATOM 756 C C . THR A 1 96 ? 39.098 2.990 -33.599 1.00 91.44 96 THR A C 1
ATOM 758 O O . THR A 1 96 ? 40.254 3.051 -34.026 1.00 91.44 96 THR A O 1
ATOM 761 N N . LYS A 1 97 ? 38.039 3.282 -34.366 1.00 89.12 97 LYS A N 1
ATOM 762 C CA . LYS A 1 97 ? 38.162 3.727 -35.760 1.00 89.12 97 LYS A CA 1
ATOM 763 C C . LYS A 1 97 ? 38.863 5.086 -35.863 1.00 89.12 97 LYS A C 1
ATOM 765 O O . LYS A 1 97 ? 39.809 5.207 -36.634 1.00 89.12 97 LYS A O 1
ATOM 770 N N . GLY A 1 98 ? 38.479 6.064 -35.041 1.00 87.00 98 GLY A N 1
ATOM 771 C CA . GLY A 1 98 ? 39.109 7.390 -35.026 1.00 87.00 98 GLY A CA 1
ATOM 772 C C . GLY A 1 98 ? 40.582 7.359 -34.603 1.00 87.00 98 GLY A C 1
ATOM 773 O O . GLY A 1 98 ? 41.410 8.061 -35.176 1.00 87.00 98 GLY A O 1
ATOM 774 N N . ILE A 1 99 ? 40.956 6.495 -33.651 1.00 79.75 99 ILE A N 1
ATOM 775 C CA . ILE A 1 99 ? 42.368 6.283 -33.280 1.00 79.75 99 ILE A CA 1
ATOM 776 C C . ILE A 1 99 ? 43.175 5.699 -34.448 1.00 79.75 99 ILE A C 1
ATOM 778 O O . ILE A 1 99 ? 44.362 5.999 -34.575 1.00 79.75 99 ILE A O 1
ATOM 782 N N . ARG A 1 100 ? 42.559 4.852 -35.281 1.00 76.56 100 ARG A N 1
ATOM 783 C CA . ARG A 1 100 ? 43.217 4.243 -36.442 1.00 76.56 100 ARG A CA 1
ATOM 784 C C . ARG A 1 100 ? 43.415 5.245 -37.582 1.00 76.56 100 ARG A C 1
ATOM 786 O O . ARG A 1 100 ? 44.497 5.260 -38.149 1.00 76.56 100 ARG A O 1
ATOM 793 N N . GLU A 1 101 ? 42.418 6.079 -37.874 1.00 75.88 101 GLU A N 1
ATOM 794 C CA . GLU A 1 101 ? 42.493 7.104 -38.932 1.00 75.88 101 GLU A CA 1
ATOM 795 C C . GLU A 1 101 ? 43.522 8.207 -38.624 1.00 75.88 101 GLU A C 1
ATOM 797 O O . GLU A 1 101 ? 44.147 8.721 -39.536 1.00 75.88 101 GLU A O 1
ATOM 802 N N . ASN A 1 102 ? 43.773 8.526 -37.349 1.00 69.94 102 ASN A N 1
ATOM 803 C CA . ASN A 1 102 ? 44.779 9.525 -36.952 1.00 69.94 102 ASN A CA 1
ATOM 804 C C . ASN A 1 102 ? 46.245 9.044 -37.043 1.00 69.94 102 ASN A C 1
ATOM 806 O O . ASN A 1 102 ? 47.153 9.804 -36.704 1.00 69.94 102 ASN A O 1
ATOM 810 N N . LYS A 1 103 ? 46.493 7.773 -37.388 1.00 65.50 103 LYS A N 1
ATOM 811 C CA . LYS A 1 103 ? 47.845 7.188 -37.471 1.00 65.50 103 LYS A CA 1
ATOM 812 C C . LYS A 1 103 ? 48.369 7.033 -38.906 1.00 65.50 103 LYS A C 1
ATOM 814 O O . LYS A 1 103 ? 49.514 6.606 -39.050 1.00 65.50 103 LYS A O 1
ATOM 819 N N . GLU A 1 104 ? 47.557 7.342 -39.916 1.00 56.34 104 GLU A N 1
ATOM 820 C CA . GLU A 1 104 ? 47.942 7.412 -41.339 1.00 56.34 104 GLU A CA 1
ATOM 821 C C . GLU A 1 104 ? 48.169 8.868 -41.762 1.00 56.34 104 GLU A C 1
ATOM 823 O O . GLU A 1 104 ? 49.089 9.092 -42.581 1.00 56.34 104 GLU A O 1
#

Radius of gyration: 25.06 Å; chains: 1; bounding box: 64×23×66 Å

Foldseek 3Di:
DAKWKWKDLDLPDDTHTDDPDGGDFDDDPPPGDDDDDDDPPDDAQGKMKMWMKDADPVRDIDIPSVPIDIDHHHDDDPVNVVVVVVVVVVVVVVVVVVVVVVVD